Protein AF-A0A1I6PT83-F1 (afdb_monomer_lite)

Radius of gyration: 20.61 Å; chains: 1; bounding box: 56×26×54 Å

InterPro domains:
  IPR025007 Domain of unknown function DUF3899 [PF13038] (32-120)

Sequence (123 aa):
MLNNRYLWGVFVSLLSILVTWLLSNGSTIRWINALFMTGLISMLIAATYFVVNGGFFNNFSRGFSKLFKIMSNNPMNDDFDDSPDGGDSGEERKAWASQMLITLTLTIGLVDLALSFILLTFR

Secondary structure (DSSP, 8-state):
----HHHHHHHHHHHHHHHHHHHTTT-HHHHHHHHHHHHHHHHHHHHHHHHHHS-HHHHHHHHHHHHHHHHH----------------HHHHHHHHHHHHHHHHHHHHHHHHHHHHHHHHHT-

Organism: NCBI:txid1155944

pLDDT: mean 77.46, std 14.63, range [39.56, 93.19]

Structure (mmCIF, N/CA/C/O backbone):
data_AF-A0A1I6PT83-F1
#
_entry.id   AF-A0A1I6PT83-F1
#
loop_
_atom_site.group_PDB
_atom_site.id
_atom_site.type_symbol
_atom_site.label_atom_id
_atom_site.label_alt_id
_ato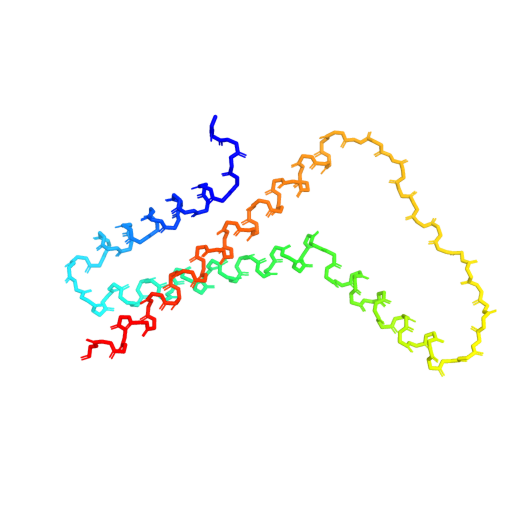m_site.label_comp_id
_atom_site.label_asym_id
_atom_site.label_entity_id
_atom_site.label_seq_id
_atom_site.pdbx_PDB_ins_code
_atom_site.Cartn_x
_atom_site.Cartn_y
_atom_site.Cartn_z
_atom_site.occupancy
_atom_site.B_iso_or_equiv
_atom_site.auth_seq_id
_atom_site.auth_comp_id
_atom_site.auth_asym_id
_atom_site.auth_atom_id
_atom_site.pdbx_PDB_model_num
ATOM 1 N N . MET A 1 1 ? -15.895 14.629 -12.274 1.00 45.53 1 MET A N 1
ATOM 2 C CA . MET A 1 1 ? -15.360 14.560 -10.891 1.00 45.53 1 MET A CA 1
ATOM 3 C C . MET A 1 1 ? -14.803 13.182 -10.489 1.00 45.53 1 MET A C 1
ATOM 5 O O . MET A 1 1 ? -14.015 13.139 -9.559 1.00 45.53 1 MET A O 1
ATOM 9 N N . LEU A 1 2 ? -15.110 12.080 -11.196 1.00 49.94 2 LEU A N 1
ATOM 10 C CA . LEU A 1 2 ? -14.651 10.710 -10.865 1.00 49.94 2 LEU A CA 1
ATOM 11 C C . LEU A 1 2 ? -13.247 10.312 -11.378 1.00 49.94 2 LEU A C 1
ATOM 13 O O . LEU A 1 2 ? -12.847 9.163 -11.221 1.00 49.94 2 LEU A O 1
ATOM 17 N N . ASN A 1 3 ? -12.481 11.237 -11.967 1.00 59.69 3 ASN A N 1
ATOM 18 C CA . ASN A 1 3 ? -11.167 10.926 -12.553 1.00 59.69 3 ASN A CA 1
ATOM 19 C C . ASN A 1 3 ? -9.992 11.099 -11.568 1.00 59.69 3 ASN A C 1
ATOM 21 O O . ASN A 1 3 ? -8.836 11.182 -11.974 1.00 59.69 3 ASN A O 1
ATOM 25 N N . ASN A 1 4 ? -10.276 11.224 -10.267 1.00 77.31 4 ASN A N 1
ATOM 26 C CA . ASN A 1 4 ? -9.239 11.432 -9.266 1.00 77.31 4 ASN A CA 1
ATOM 27 C C . ASN A 1 4 ? -8.786 10.088 -8.680 1.00 77.31 4 ASN A C 1
ATOM 29 O O . ASN A 1 4 ? -9.492 9.478 -7.876 1.00 77.31 4 ASN A O 1
ATOM 33 N N . ARG A 1 5 ? -7.578 9.658 -9.056 1.00 71.31 5 ARG A N 1
ATOM 34 C CA . ARG A 1 5 ? -6.901 8.452 -8.546 1.00 71.31 5 ARG A CA 1
ATOM 35 C C . ARG A 1 5 ? -6.874 8.360 -7.014 1.00 71.31 5 ARG A C 1
ATOM 37 O O . ARG A 1 5 ? -6.983 7.266 -6.471 1.00 71.31 5 ARG A O 1
ATOM 44 N N . TYR A 1 6 ? -6.800 9.497 -6.320 1.00 77.81 6 TYR A N 1
ATOM 45 C CA . TYR A 1 6 ? -6.788 9.532 -4.856 1.00 77.81 6 TYR A CA 1
ATOM 46 C C . TYR A 1 6 ? -8.161 9.215 -4.250 1.00 77.81 6 TYR A C 1
ATOM 48 O O . TYR A 1 6 ? -8.231 8.521 -3.240 1.00 77.81 6 TYR A O 1
ATOM 56 N N . LEU A 1 7 ? -9.256 9.655 -4.886 1.00 81.38 7 LEU A N 1
ATOM 57 C CA . LEU A 1 7 ? -10.615 9.343 -4.420 1.00 81.38 7 LEU A CA 1
ATOM 58 C C . LEU A 1 7 ? -10.910 7.846 -4.523 1.00 81.38 7 LEU A C 1
ATOM 60 O O . LEU A 1 7 ? -11.519 7.284 -3.618 1.00 81.38 7 LEU A O 1
ATOM 64 N N . TRP A 1 8 ? -10.434 7.197 -5.587 1.00 80.19 8 TRP A N 1
ATOM 65 C CA . TRP A 1 8 ? -10.537 5.745 -5.728 1.00 80.19 8 TRP A CA 1
ATOM 66 C C . TRP A 1 8 ? -9.744 5.002 -4.654 1.00 80.19 8 TRP A C 1
ATOM 68 O O . TRP A 1 8 ? -10.262 4.044 -4.093 1.00 80.19 8 TRP A O 1
ATOM 78 N N . GLY A 1 9 ? -8.540 5.472 -4.312 1.00 82.69 9 GLY A N 1
ATOM 79 C CA . GLY A 1 9 ? -7.767 4.914 -3.198 1.00 82.69 9 GLY A CA 1
ATOM 80 C C . GLY A 1 9 ? -8.540 4.962 -1.885 1.00 82.69 9 GLY A C 1
ATOM 81 O O . GLY A 1 9 ? -8.741 3.931 -1.253 1.00 82.69 9 GLY A O 1
ATOM 82 N N . VAL A 1 10 ? -9.063 6.138 -1.529 1.00 84.69 10 VAL A N 1
ATOM 83 C CA . VAL A 1 10 ? -9.863 6.318 -0.307 1.00 84.69 10 VAL A CA 1
ATOM 84 C C . VAL A 1 10 ? -11.112 5.436 -0.320 1.00 84.69 10 VAL A C 1
ATOM 86 O O . VAL A 1 10 ? -11.401 4.769 0.670 1.00 84.69 10 VAL A O 1
ATOM 89 N N . PHE A 1 11 ? -11.839 5.397 -1.438 1.00 88.31 11 PHE A N 1
ATOM 90 C CA . PHE A 1 11 ? -13.052 4.593 -1.566 1.00 88.31 11 PHE A CA 1
ATOM 91 C C . PHE A 1 11 ? -12.776 3.096 -1.385 1.00 88.31 11 PHE A C 1
ATOM 93 O O . PHE A 1 11 ? -13.478 2.431 -0.624 1.00 88.31 11 PHE A O 1
ATOM 100 N N . VAL A 1 12 ? -11.739 2.563 -2.038 1.00 87.62 12 VAL A N 1
ATOM 101 C CA . VAL A 1 12 ? -11.400 1.137 -1.936 1.00 87.62 12 VAL A CA 1
ATOM 102 C C . VAL A 1 12 ? -10.849 0.794 -0.547 1.00 87.62 12 VAL A C 1
ATOM 104 O O . VAL A 1 12 ? -11.193 -0.257 -0.014 1.00 87.62 12 VAL A O 1
ATOM 107 N N . SER A 1 13 ? -10.079 1.682 0.090 1.00 86.38 13 SER A N 1
ATOM 108 C CA . SER A 1 13 ? -9.649 1.499 1.485 1.00 86.38 13 SER A CA 1
ATOM 109 C C . SER A 1 13 ? -10.837 1.453 2.451 1.00 86.38 13 SER A C 1
ATOM 111 O O . SER A 1 13 ? -10.912 0.553 3.282 1.00 86.38 13 SER A O 1
ATOM 113 N N . LEU A 1 14 ? -11.810 2.362 2.318 1.00 89.56 14 LEU A N 1
ATOM 114 C CA . LEU A 1 14 ? -13.030 2.331 3.136 1.00 89.56 14 LEU A CA 1
ATOM 115 C C . LEU A 1 14 ? -13.828 1.042 2.919 1.00 89.56 14 LEU A C 1
ATOM 117 O O . LEU A 1 14 ? -14.336 0.460 3.878 1.00 89.56 14 LEU A O 1
ATOM 121 N N . LEU A 1 15 ? -13.904 0.572 1.673 1.00 91.00 15 LEU A N 1
ATOM 122 C CA . LEU A 1 15 ? -14.543 -0.697 1.349 1.00 91.00 15 LEU A CA 1
ATOM 123 C C . LEU A 1 15 ? -13.807 -1.885 1.996 1.00 91.00 15 LEU A C 1
ATOM 125 O O . LEU A 1 15 ? -14.470 -2.751 2.561 1.00 91.00 15 LEU A O 1
ATOM 129 N N . SER A 1 16 ? -12.467 -1.909 1.977 1.00 90.25 16 SER A N 1
ATOM 130 C CA . SER A 1 16 ? -11.652 -2.943 2.646 1.00 90.25 16 SER A CA 1
ATOM 131 C C . SER A 1 16 ? -11.938 -3.005 4.149 1.00 90.25 16 SER A C 1
ATOM 133 O O . SER A 1 16 ? -12.229 -4.070 4.701 1.00 90.25 16 SER A O 1
ATOM 135 N N . ILE A 1 17 ? -11.956 -1.844 4.809 1.00 90.31 17 ILE A N 1
ATOM 136 C CA . ILE A 1 17 ? -12.242 -1.730 6.245 1.00 90.31 17 ILE A CA 1
ATOM 137 C C . ILE A 1 17 ? -13.658 -2.234 6.564 1.00 90.31 17 ILE A C 1
ATOM 139 O O . ILE A 1 17 ? -13.858 -2.962 7.536 1.00 90.31 17 ILE A O 1
ATOM 143 N N . LEU A 1 18 ? -14.645 -1.892 5.733 1.00 91.44 18 LEU A N 1
ATOM 144 C CA . LEU A 1 18 ? -16.025 -2.341 5.912 1.00 91.44 18 LEU A CA 1
ATOM 145 C C . LEU A 1 18 ? -16.165 -3.860 5.726 1.00 91.44 18 LEU A C 1
ATOM 147 O O . LEU A 1 18 ? -16.818 -4.522 6.532 1.00 91.44 18 LEU A O 1
ATOM 151 N N . VAL A 1 19 ? -15.526 -4.430 4.702 1.00 90.56 19 VAL A N 1
ATOM 152 C CA . VAL A 1 19 ? -15.541 -5.879 4.445 1.00 90.56 19 VAL A CA 1
ATOM 153 C C . VAL A 1 19 ? -14.871 -6.645 5.586 1.00 90.56 19 VAL A C 1
ATOM 155 O O . VAL A 1 19 ? -15.442 -7.609 6.094 1.00 90.56 19 VAL A O 1
ATOM 158 N N . THR A 1 20 ? -13.694 -6.208 6.038 1.00 89.94 20 THR A N 1
ATOM 159 C CA . THR A 1 20 ? -12.993 -6.843 7.168 1.00 89.94 20 THR A CA 1
ATOM 160 C C . THR A 1 20 ? -13.787 -6.734 8.469 1.00 89.94 20 THR A C 1
ATOM 162 O O . THR A 1 20 ? -13.805 -7.686 9.252 1.00 89.94 20 THR A O 1
ATOM 165 N N . TRP A 1 21 ? -14.501 -5.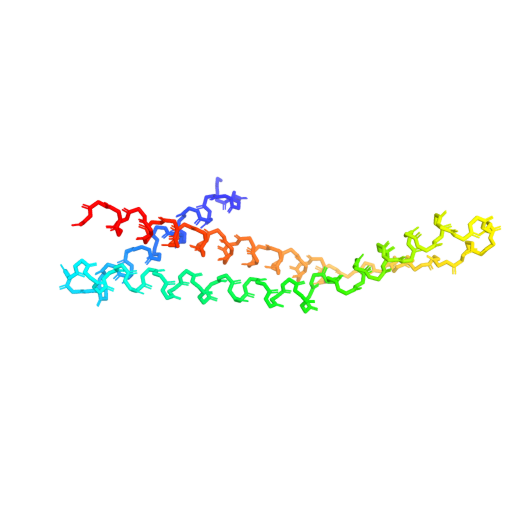626 8.686 1.00 89.62 21 TRP A N 1
ATOM 166 C CA . TRP A 1 21 ? -15.397 -5.469 9.830 1.00 89.62 21 TRP A CA 1
ATOM 167 C C . TRP A 1 21 ? -16.568 -6.458 9.777 1.00 89.62 21 TRP A C 1
ATOM 169 O O . TRP A 1 21 ? -16.792 -7.182 10.750 1.00 89.62 21 TRP A O 1
ATOM 179 N N . LEU A 1 22 ? -17.251 -6.576 8.633 1.00 90.69 22 LEU A N 1
ATOM 180 C CA . LEU A 1 22 ? -18.343 -7.541 8.442 1.00 90.69 22 LEU A CA 1
ATOM 181 C C . LEU A 1 22 ? -17.875 -8.990 8.661 1.00 90.69 22 LEU A C 1
ATOM 183 O O . LEU A 1 22 ? -18.546 -9.760 9.348 1.00 90.69 22 LEU A O 1
ATOM 187 N N . LEU A 1 23 ? -16.694 -9.352 8.148 1.00 89.31 23 LEU A N 1
ATOM 188 C CA . LEU A 1 23 ? -16.109 -10.691 8.314 1.00 89.31 23 LEU A CA 1
ATOM 189 C C . LEU A 1 23 ? -15.700 -11.000 9.761 1.00 89.31 23 LEU A C 1
ATOM 191 O O . LEU A 1 23 ? -15.678 -12.162 10.170 1.00 89.31 23 LEU A O 1
ATOM 195 N N . SER A 1 24 ? -15.385 -9.977 10.556 1.00 88.12 24 SER A N 1
ATOM 196 C CA . SER A 1 24 ? -14.948 -10.150 11.946 1.00 88.12 24 SER A CA 1
ATOM 197 C C . SER A 1 24 ? -16.071 -10.538 12.915 1.00 88.12 24 SER A C 1
ATOM 199 O O . SER A 1 24 ? -15.787 -10.951 14.045 1.00 88.12 24 SER A O 1
ATOM 201 N N . ASN A 1 25 ? -17.333 -10.426 12.480 1.00 86.69 25 ASN A N 1
ATOM 202 C CA . ASN A 1 25 ? -18.536 -10.714 13.263 1.00 86.69 25 ASN A CA 1
ATOM 203 C C . ASN A 1 25 ? -18.541 -10.012 14.641 1.00 86.69 25 ASN A C 1
ATOM 205 O O . ASN A 1 25 ? -18.863 -10.614 15.664 1.00 86.69 25 ASN A O 1
ATOM 209 N N . GLY A 1 26 ? -18.086 -8.754 14.680 1.00 81.00 26 GLY A N 1
ATOM 210 C CA . GLY A 1 26 ? -18.057 -7.916 15.886 1.00 81.00 26 GLY A CA 1
ATOM 211 C C . GLY A 1 26 ? -16.917 -8.200 16.872 1.00 81.00 26 GLY A C 1
ATOM 212 O O . GLY A 1 26 ? -16.814 -7.521 17.891 1.00 81.00 26 GLY A O 1
ATOM 213 N N . SER A 1 27 ? -16.033 -9.168 16.602 1.00 90.44 27 SER A N 1
ATOM 214 C CA . SER A 1 27 ? -14.875 -9.432 17.462 1.00 90.44 27 SER A CA 1
ATOM 215 C C . SER A 1 27 ? -13.696 -8.529 17.107 1.00 90.44 27 SER A C 1
ATOM 217 O O . SER A 1 27 ? -13.070 -8.696 16.059 1.00 90.44 27 SER A O 1
ATOM 219 N N . THR A 1 28 ? -13.302 -7.652 18.035 1.00 87.88 28 THR A N 1
ATOM 220 C CA . THR A 1 28 ? -12.163 -6.738 17.848 1.00 87.88 28 THR A CA 1
ATOM 221 C C . THR A 1 28 ? -10.848 -7.476 17.567 1.00 87.88 28 THR A C 1
ATOM 223 O O . THR A 1 28 ? -10.072 -7.015 16.741 1.00 87.88 28 THR A O 1
ATOM 226 N N . ILE A 1 29 ? -10.596 -8.649 18.183 1.00 90.31 29 ILE A N 1
ATOM 227 C CA . ILE A 1 29 ? -9.388 -9.456 17.871 1.00 90.31 29 ILE A CA 1
ATOM 228 C C . ILE A 1 29 ? -9.404 -9.861 16.396 1.00 90.31 29 ILE A C 1
ATOM 230 O O . ILE A 1 29 ? -8.413 -9.710 15.687 1.00 90.31 29 ILE A O 1
ATOM 234 N N . ARG A 1 30 ? -10.529 -10.433 15.950 1.00 90.31 30 ARG A N 1
ATOM 235 C CA . ARG A 1 30 ? -10.645 -10.978 14.596 1.00 90.31 30 ARG A CA 1
ATOM 236 C C . ARG A 1 30 ? -10.558 -9.872 13.561 1.00 90.31 30 ARG A C 1
ATOM 238 O O . ARG A 1 30 ? -9.964 -10.094 12.516 1.00 90.31 30 ARG A O 1
ATOM 245 N N . TRP A 1 31 ? -11.101 -8.698 13.870 1.00 92.25 31 TRP A N 1
ATOM 246 C CA . TRP A 1 31 ? -11.027 -7.543 12.988 1.00 92.25 31 TRP A CA 1
ATOM 247 C C . TRP A 1 31 ? -9.593 -7.042 12.810 1.00 92.25 31 TRP A C 1
ATOM 249 O O . TRP A 1 31 ? -9.156 -6.881 11.675 1.00 92.25 31 TRP A O 1
ATOM 259 N N . ILE A 1 32 ? -8.837 -6.898 13.907 1.00 91.31 32 ILE A N 1
ATOM 260 C CA . ILE A 1 32 ? -7.415 -6.520 13.860 1.00 91.31 32 ILE A CA 1
ATOM 261 C C . ILE A 1 32 ? -6.624 -7.531 13.023 1.00 91.31 32 ILE A C 1
ATOM 263 O O . ILE A 1 32 ? -5.911 -7.147 12.103 1.00 91.31 32 ILE A O 1
ATOM 267 N N . ASN A 1 33 ? -6.800 -8.831 13.281 1.00 92.12 33 ASN A N 1
ATOM 268 C CA . ASN A 1 33 ? -6.104 -9.870 12.520 1.00 92.12 33 ASN A CA 1
ATOM 269 C C . ASN A 1 33 ? -6.494 -9.872 11.035 1.00 92.12 33 ASN A C 1
ATOM 271 O O . ASN A 1 33 ? -5.635 -10.096 10.185 1.00 92.12 33 ASN A O 1
ATOM 275 N N . ALA A 1 34 ? -7.768 -9.628 10.717 1.00 91.44 34 ALA A N 1
ATOM 276 C CA . ALA A 1 34 ? -8.234 -9.538 9.339 1.00 91.44 34 ALA A CA 1
ATOM 277 C C . ALA A 1 34 ? -7.587 -8.350 8.616 1.00 91.44 34 ALA A C 1
ATOM 279 O O . ALA A 1 34 ? -7.015 -8.560 7.554 1.00 91.44 34 ALA A O 1
ATOM 280 N N . LEU A 1 35 ? -7.598 -7.157 9.220 1.00 90.81 35 LEU A N 1
ATOM 281 C CA . LEU A 1 35 ? -6.939 -5.956 8.691 1.00 90.81 35 LEU A CA 1
ATOM 282 C C . LEU A 1 35 ? -5.432 -6.154 8.505 1.00 90.81 35 LEU A C 1
ATOM 284 O O . LEU A 1 35 ? -4.867 -5.775 7.484 1.00 90.81 35 LEU A O 1
ATOM 288 N N . PHE A 1 36 ? -4.768 -6.787 9.471 1.00 92.25 36 PHE A N 1
ATOM 289 C CA . PHE A 1 36 ? -3.342 -7.078 9.372 1.00 92.25 36 PHE A CA 1
ATOM 290 C C . PHE A 1 36 ? -3.032 -8.009 8.194 1.00 92.25 36 PHE A C 1
ATOM 292 O O . PHE A 1 36 ? -2.138 -7.732 7.392 1.00 92.25 36 PHE A O 1
ATOM 299 N N . MET A 1 37 ? -3.794 -9.098 8.059 1.00 93.19 37 MET A N 1
ATOM 300 C CA . MET A 1 37 ? -3.614 -10.063 6.976 1.00 93.19 37 MET A CA 1
ATOM 301 C C . MET A 1 37 ? -3.946 -9.461 5.607 1.00 93.19 37 MET A C 1
ATOM 303 O O . MET A 1 37 ? -3.171 -9.644 4.667 1.00 93.19 37 MET A O 1
ATOM 307 N N . THR A 1 38 ? -5.051 -8.718 5.473 1.00 92.19 38 THR A N 1
ATOM 308 C CA . THR A 1 38 ? -5.402 -8.046 4.209 1.00 92.19 38 THR A CA 1
ATOM 309 C C . THR A 1 38 ? -4.378 -6.980 3.846 1.00 92.19 38 THR A C 1
ATOM 311 O O . THR A 1 38 ? -3.985 -6.888 2.679 1.00 92.19 38 THR A O 1
ATOM 314 N N . GLY A 1 39 ? -3.883 -6.238 4.839 1.00 89.94 39 GLY A N 1
ATOM 315 C CA . GLY A 1 39 ? -2.832 -5.243 4.676 1.00 89.94 39 GLY A CA 1
ATOM 316 C C . GLY A 1 39 ? -1.533 -5.849 4.144 1.00 89.94 39 GLY A C 1
ATOM 317 O O . GLY A 1 39 ? -0.995 -5.387 3.134 1.00 89.94 39 GLY A O 1
ATOM 318 N N . LEU A 1 40 ? -1.067 -6.938 4.765 1.00 91.62 40 LEU A N 1
ATOM 319 C CA . LEU A 1 40 ? 0.133 -7.664 4.339 1.00 91.62 40 LEU A CA 1
ATOM 320 C C . LEU A 1 40 ? 0.001 -8.255 2.935 1.00 91.62 40 LEU A C 1
ATOM 322 O O . LEU A 1 40 ? 0.909 -8.091 2.122 1.00 91.62 40 LEU A O 1
ATOM 326 N N . ILE A 1 41 ? -1.117 -8.920 2.630 1.00 92.75 41 ILE A N 1
ATOM 327 C CA . ILE A 1 41 ? -1.348 -9.514 1.305 1.00 92.75 41 ILE A CA 1
ATOM 328 C C . ILE A 1 41 ? -1.362 -8.422 0.231 1.00 92.75 41 ILE A C 1
ATOM 330 O O . ILE A 1 41 ? -0.729 -8.575 -0.813 1.00 92.75 41 ILE A O 1
ATOM 334 N N . SER A 1 42 ? -2.031 -7.298 0.493 1.00 89.06 42 SER A N 1
ATOM 335 C CA . SER A 1 42 ? -2.110 -6.183 -0.456 1.00 89.06 42 SER A CA 1
ATOM 336 C C . SER A 1 42 ? -0.740 -5.553 -0.712 1.00 89.06 42 SER A C 1
ATOM 338 O O . SER A 1 42 ? -0.385 -5.307 -1.866 1.00 89.06 42 SER A O 1
ATOM 340 N N . MET A 1 43 ? 0.069 -5.359 0.336 1.00 89.19 43 MET A N 1
ATOM 341 C CA . MET A 1 43 ? 1.450 -4.893 0.187 1.00 89.19 43 MET A CA 1
ATOM 342 C C . MET A 1 43 ? 2.329 -5.890 -0.567 1.00 89.19 43 MET A C 1
ATOM 344 O O . MET A 1 43 ? 3.128 -5.474 -1.405 1.00 89.19 43 MET A O 1
ATOM 348 N N . LEU A 1 44 ? 2.179 -7.191 -0.305 1.00 91.75 44 LEU A N 1
ATOM 349 C CA . LEU A 1 44 ? 2.928 -8.228 -1.008 1.00 91.75 44 LEU A CA 1
ATOM 350 C C . LEU A 1 44 ? 2.621 -8.191 -2.508 1.00 91.75 44 LEU A C 1
ATOM 352 O O . LEU A 1 44 ? 3.545 -8.168 -3.314 1.00 91.75 44 LEU A O 1
ATOM 356 N N . ILE A 1 45 ? 1.341 -8.104 -2.881 1.00 88.31 45 ILE A N 1
ATOM 357 C CA . ILE A 1 45 ? 0.915 -7.981 -4.280 1.00 88.31 45 ILE A CA 1
ATOM 358 C C . ILE A 1 45 ? 1.518 -6.721 -4.910 1.00 88.31 45 ILE A C 1
ATOM 360 O O . ILE A 1 45 ? 2.108 -6.808 -5.987 1.00 88.31 45 ILE A O 1
ATOM 364 N N . ALA A 1 46 ? 1.434 -5.569 -4.237 1.00 87.00 46 ALA A N 1
ATOM 365 C CA . ALA A 1 46 ? 2.010 -4.319 -4.730 1.00 87.00 46 ALA A CA 1
ATOM 366 C C . ALA A 1 46 ? 3.527 -4.439 -4.966 1.00 87.00 46 ALA A C 1
ATOM 368 O O . ALA A 1 46 ? 4.026 -4.047 -6.022 1.00 87.00 46 ALA A O 1
ATOM 369 N N . ALA A 1 47 ? 4.251 -5.032 -4.012 1.00 83.38 47 ALA A N 1
ATOM 370 C CA . ALA A 1 47 ? 5.690 -5.255 -4.099 1.00 83.38 47 ALA A CA 1
ATOM 371 C C . ALA A 1 47 ? 6.052 -6.224 -5.233 1.00 83.38 47 ALA A C 1
ATOM 373 O O . ALA A 1 47 ? 6.946 -5.933 -6.026 1.00 83.38 47 ALA A O 1
ATOM 374 N N . THR A 1 48 ? 5.338 -7.345 -5.369 1.00 86.69 48 THR A N 1
ATOM 375 C CA . THR A 1 48 ? 5.555 -8.305 -6.460 1.00 86.69 48 THR A CA 1
ATOM 376 C C . THR A 1 48 ? 5.311 -7.658 -7.821 1.00 86.69 48 THR A C 1
ATOM 378 O O . THR A 1 48 ? 6.150 -7.781 -8.712 1.00 86.69 48 THR A O 1
ATOM 381 N N . TYR A 1 49 ? 4.215 -6.913 -7.983 1.00 83.25 49 TYR A N 1
ATOM 382 C CA . TYR A 1 49 ? 3.927 -6.199 -9.228 1.00 83.25 49 TYR A CA 1
ATOM 383 C C . TYR A 1 49 ? 4.990 -5.147 -9.553 1.00 83.25 49 TYR A C 1
ATOM 385 O O . TYR A 1 49 ? 5.397 -5.028 -10.708 1.00 83.25 49 TYR A O 1
ATOM 393 N N . PHE A 1 50 ? 5.470 -4.412 -8.550 1.00 81.25 50 PHE A N 1
ATOM 394 C CA . PHE A 1 50 ? 6.544 -3.440 -8.723 1.00 81.25 50 PHE A CA 1
ATOM 395 C C . PHE A 1 50 ? 7.859 -4.099 -9.165 1.00 81.25 50 PHE A C 1
ATOM 397 O O . PHE A 1 50 ? 8.533 -3.589 -10.059 1.00 81.25 50 PHE A O 1
ATOM 404 N N . VAL A 1 51 ? 8.207 -5.256 -8.598 1.00 78.56 51 VAL A N 1
ATOM 405 C CA . VAL A 1 51 ? 9.429 -5.985 -8.963 1.00 78.56 51 VAL A CA 1
ATOM 406 C C . VAL A 1 51 ? 9.342 -6.568 -10.376 1.00 78.56 51 VAL A C 1
ATOM 408 O O . VAL A 1 51 ? 10.291 -6.420 -11.145 1.00 78.56 51 VAL A O 1
ATOM 41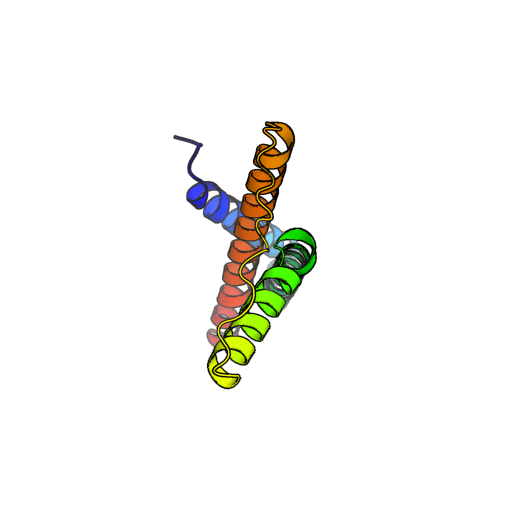1 N N . VAL A 1 52 ? 8.215 -7.195 -10.726 1.00 78.00 52 VAL A N 1
ATOM 412 C CA . VAL A 1 52 ? 8.035 -7.891 -12.012 1.00 78.00 52 VAL A CA 1
ATOM 413 C C . VAL A 1 52 ? 7.815 -6.913 -13.168 1.00 78.00 52 VAL A C 1
ATOM 415 O O . VAL A 1 52 ? 8.460 -7.046 -14.202 1.00 78.00 52 VAL A O 1
ATOM 418 N N . ASN A 1 53 ? 6.939 -5.915 -13.000 1.00 70.69 53 ASN A N 1
ATOM 419 C CA . ASN A 1 53 ? 6.526 -5.016 -14.087 1.00 70.69 53 ASN A CA 1
ATOM 420 C C . ASN A 1 53 ? 7.146 -3.614 -14.004 1.00 70.69 53 ASN A C 1
ATOM 422 O O . ASN A 1 53 ? 7.204 -2.913 -15.008 1.00 70.69 53 ASN A O 1
ATOM 426 N N . GLY A 1 54 ? 7.599 -3.176 -12.826 1.00 62.59 54 GLY A N 1
ATOM 427 C CA . GLY A 1 54 ? 8.126 -1.820 -12.612 1.00 62.59 54 GLY A CA 1
ATOM 428 C C . GLY A 1 54 ? 9.587 -1.633 -13.026 1.00 62.59 54 GLY A C 1
ATOM 429 O O . GLY A 1 54 ? 10.154 -0.562 -12.812 1.00 62.59 54 GLY A O 1
ATOM 430 N N . GLY A 1 55 ? 10.225 -2.669 -13.580 1.00 67.94 55 GLY A N 1
ATOM 431 C CA . GLY A 1 55 ? 11.627 -2.607 -13.978 1.00 67.94 55 GLY A CA 1
ATOM 432 C C . GLY A 1 55 ? 12.568 -2.406 -12.791 1.00 67.94 55 GLY A C 1
ATOM 433 O O . GLY A 1 55 ? 13.625 -1.805 -12.968 1.00 67.94 55 GLY A O 1
ATOM 434 N N . PHE A 1 56 ? 12.212 -2.889 -11.589 1.00 74.50 56 PHE A N 1
ATOM 435 C CA . PHE A 1 56 ? 13.059 -2.799 -10.392 1.00 74.50 56 PHE A CA 1
ATOM 436 C C . PHE A 1 56 ? 14.487 -3.255 -10.691 1.00 74.50 56 PHE A C 1
ATOM 438 O O . PHE A 1 56 ? 15.426 -2.523 -10.410 1.00 74.50 56 PHE A O 1
ATOM 445 N N . PHE A 1 57 ? 14.646 -4.404 -11.350 1.00 74.38 57 PHE A N 1
ATOM 446 C CA . PHE A 1 57 ? 15.958 -4.912 -11.742 1.00 74.38 57 PHE A CA 1
ATOM 447 C C . PHE A 1 57 ? 16.670 -4.029 -12.773 1.00 74.38 57 PHE A C 1
ATOM 449 O O . PHE A 1 57 ? 17.882 -3.876 -12.679 1.00 74.38 57 PHE A O 1
ATOM 456 N N . ASN A 1 58 ? 15.940 -3.406 -13.704 1.00 68.75 58 ASN A N 1
ATOM 457 C CA . ASN A 1 58 ? 16.513 -2.486 -14.693 1.00 68.75 58 ASN A CA 1
ATOM 458 C C . ASN A 1 58 ? 16.978 -1.171 -14.042 1.00 68.75 58 ASN A C 1
ATOM 460 O O . ASN A 1 58 ? 18.048 -0.646 -14.334 1.00 68.75 58 ASN A O 1
ATOM 464 N N . ASN A 1 59 ? 16.202 -0.643 -13.098 1.00 72.25 59 ASN A N 1
ATOM 465 C CA . ASN A 1 59 ? 16.571 0.549 -12.337 1.00 72.25 59 ASN A CA 1
ATOM 466 C C . ASN A 1 59 ? 17.697 0.256 -11.337 1.00 72.25 59 ASN A C 1
ATOM 468 O O . ASN A 1 59 ? 18.603 1.072 -11.169 1.00 72.25 59 ASN A O 1
ATOM 472 N N . PHE A 1 60 ? 17.673 -0.922 -10.715 1.00 77.44 60 PHE A N 1
ATOM 473 C CA . PHE A 1 60 ? 18.712 -1.402 -9.813 1.00 77.44 60 PHE A CA 1
ATOM 474 C C . PHE A 1 60 ? 20.040 -1.597 -10.553 1.00 77.44 60 PHE A C 1
ATOM 476 O O . PHE A 1 60 ? 21.061 -1.067 -10.114 1.00 77.44 60 PHE A O 1
ATOM 483 N N . SER A 1 61 ? 20.030 -2.263 -11.713 1.00 78.00 61 SER A N 1
ATOM 484 C CA . SER A 1 61 ? 21.224 -2.446 -12.544 1.00 78.00 61 SER A CA 1
ATOM 485 C C . SER A 1 61 ? 21.760 -1.112 -13.065 1.00 78.00 61 SER A C 1
ATOM 487 O O . SER A 1 61 ? 22.956 -0.863 -12.956 1.00 78.00 61 SER A O 1
ATOM 489 N N . ARG A 1 62 ? 20.898 -0.192 -13.525 1.00 77.25 62 ARG A N 1
ATOM 490 C CA . ARG A 1 62 ? 21.294 1.174 -13.917 1.00 77.25 62 ARG A CA 1
ATOM 491 C C . ARG A 1 62 ? 21.923 1.953 -12.761 1.00 77.25 62 ARG A C 1
ATOM 493 O O . ARG A 1 62 ? 22.905 2.662 -12.975 1.00 77.25 62 ARG A O 1
ATOM 500 N N . GLY A 1 63 ? 21.392 1.826 -11.545 1.00 78.50 63 GLY A N 1
ATOM 501 C CA . GLY A 1 63 ? 21.968 2.433 -10.343 1.00 78.50 63 GLY A CA 1
ATOM 502 C C . GLY A 1 63 ? 23.357 1.879 -10.026 1.00 78.50 63 GLY A C 1
ATOM 503 O O . GLY A 1 63 ? 24.291 2.646 -9.796 1.00 78.50 63 GLY A O 1
ATOM 504 N N . PHE A 1 64 ? 23.517 0.558 -10.105 1.00 80.12 64 PHE A N 1
ATOM 505 C CA . PHE A 1 64 ? 24.798 -0.112 -9.888 1.00 80.12 64 PHE A CA 1
ATOM 506 C C . PHE A 1 64 ? 25.828 0.257 -10.964 1.00 80.12 64 PHE A C 1
ATOM 508 O O . PHE A 1 64 ? 26.958 0.610 -10.637 1.00 80.12 64 PHE A O 1
ATOM 515 N N . SER A 1 65 ? 25.423 0.291 -12.235 1.00 76.12 65 SER A N 1
ATOM 516 C CA . SER A 1 65 ? 26.262 0.74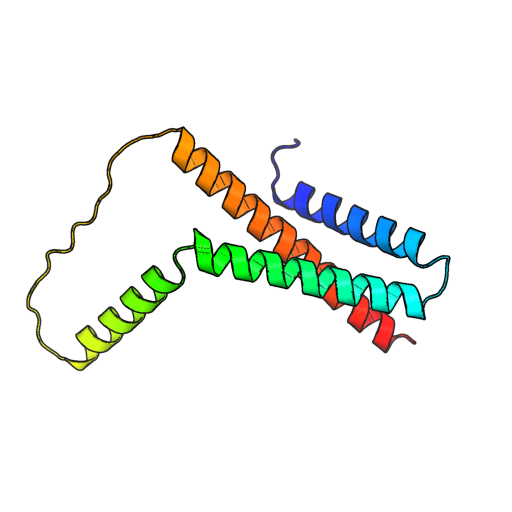1 -13.350 1.00 76.12 65 SER A CA 1
ATOM 517 C C . SER A 1 65 ? 26.688 2.202 -13.205 1.00 76.12 65 SER A C 1
ATOM 519 O O . SER A 1 65 ? 27.834 2.532 -13.501 1.00 76.12 65 SER A O 1
ATOM 521 N N . LYS A 1 66 ? 25.813 3.088 -12.706 1.00 77.25 66 LYS A N 1
ATOM 522 C CA . LYS A 1 66 ? 26.176 4.482 -12.395 1.00 77.25 66 LYS A CA 1
ATOM 523 C C . LYS A 1 66 ? 27.198 4.565 -11.261 1.00 77.25 66 LYS A C 1
ATOM 525 O O . LYS A 1 66 ? 28.166 5.307 -11.388 1.00 77.25 66 LYS A O 1
ATOM 530 N N . LEU A 1 67 ? 27.025 3.785 -10.193 1.00 77.69 67 LEU A N 1
ATOM 531 C CA . LEU A 1 67 ? 27.987 3.725 -9.086 1.00 77.69 67 LEU A CA 1
ATOM 532 C C . LEU A 1 67 ? 29.355 3.200 -9.549 1.00 77.69 67 LEU A C 1
ATOM 534 O O . LEU A 1 67 ? 30.379 3.785 -9.204 1.00 77.69 67 LEU A O 1
ATOM 538 N N . PHE A 1 68 ? 29.377 2.166 -10.392 1.00 74.06 68 PHE A N 1
ATOM 539 C CA . PHE A 1 68 ? 30.610 1.645 -10.986 1.00 74.06 68 PHE A CA 1
ATOM 540 C C . PHE A 1 68 ? 31.269 2.636 -11.951 1.00 74.06 68 PHE A C 1
ATOM 542 O O . PHE A 1 68 ? 32.485 2.793 -11.903 1.00 74.06 68 PHE A O 1
ATOM 549 N N . LYS A 1 69 ? 30.498 3.361 -12.775 1.00 71.94 69 LYS A N 1
ATOM 550 C CA . LYS A 1 69 ? 31.029 4.433 -13.640 1.00 71.94 69 LYS A CA 1
ATOM 551 C C . LYS A 1 69 ? 31.683 5.556 -12.824 1.00 71.94 69 LYS A C 1
ATOM 553 O O . LYS A 1 69 ? 32.763 6.008 -13.189 1.00 71.94 69 LYS A O 1
ATOM 558 N N . ILE A 1 70 ? 31.076 5.959 -11.704 1.00 75.00 70 ILE A N 1
ATOM 559 C CA . ILE A 1 70 ? 31.640 6.973 -10.793 1.00 75.00 70 ILE A CA 1
ATOM 560 C C . ILE A 1 70 ? 32.924 6.459 -10.122 1.00 75.00 70 ILE A C 1
ATOM 562 O O . ILE A 1 70 ? 33.884 7.209 -9.980 1.00 75.00 70 ILE A O 1
ATOM 566 N N . MET A 1 71 ? 32.968 5.180 -9.744 1.00 68.12 71 MET A N 1
ATOM 567 C CA . MET A 1 71 ? 34.139 4.569 -9.105 1.00 68.12 71 MET A CA 1
ATOM 568 C C . MET A 1 71 ? 35.284 4.271 -10.094 1.00 68.12 71 MET A C 1
ATOM 570 O O . MET A 1 71 ? 36.445 4.250 -9.695 1.00 68.12 71 MET A O 1
ATOM 574 N N . SER A 1 72 ? 34.979 4.058 -11.379 1.00 65.25 72 SER A N 1
ATOM 575 C CA . SER A 1 72 ? 35.941 3.614 -12.399 1.00 65.25 72 SER A CA 1
ATOM 576 C C . SER A 1 72 ? 36.701 4.739 -13.117 1.00 65.25 72 SER A C 1
ATOM 578 O O . SER A 1 72 ? 37.633 4.428 -13.853 1.00 65.25 72 SER A O 1
ATOM 580 N N . ASN A 1 73 ? 36.336 6.014 -12.948 1.00 56.66 73 ASN A N 1
ATOM 581 C CA . ASN A 1 73 ? 37.026 7.183 -13.528 1.00 56.66 73 ASN A CA 1
ATOM 582 C C . ASN A 1 73 ? 37.383 7.087 -15.036 1.00 56.66 73 ASN A C 1
ATOM 584 O O . ASN A 1 73 ? 38.326 7.735 -15.486 1.00 56.66 73 ASN A O 1
ATOM 588 N N . ASN A 1 74 ? 36.655 6.280 -15.821 1.00 53.22 74 ASN A N 1
ATOM 589 C CA . ASN A 1 74 ? 36.947 6.038 -17.235 1.00 53.22 74 ASN A CA 1
ATOM 590 C C . ASN A 1 74 ? 35.745 6.460 -18.101 1.00 53.22 74 ASN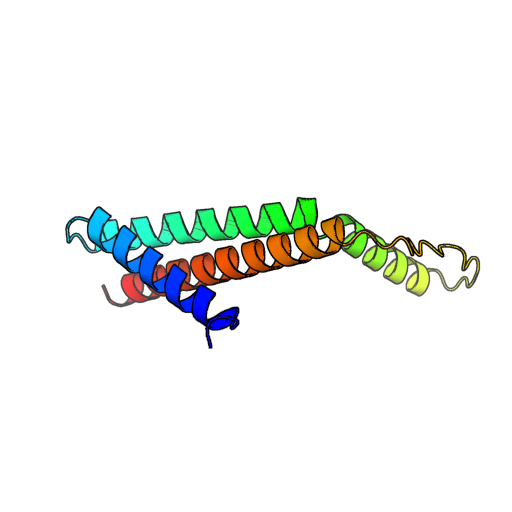 A C 1
ATOM 592 O O . ASN A 1 74 ? 34.707 5.791 -18.069 1.00 53.22 74 ASN A O 1
ATOM 596 N N . PRO A 1 75 ? 35.838 7.571 -18.853 1.00 54.22 75 PRO A N 1
ATOM 597 C CA . PRO A 1 75 ? 34.790 8.020 -19.753 1.00 54.22 75 PRO A CA 1
ATOM 598 C C . PRO A 1 75 ? 34.958 7.310 -21.100 1.00 54.22 75 PRO A C 1
ATOM 600 O O . PRO A 1 75 ? 35.501 7.876 -22.043 1.00 54.22 75 PRO A O 1
ATOM 603 N N . MET A 1 76 ? 34.523 6.056 -21.208 1.00 50.34 76 MET A N 1
ATOM 604 C CA . MET A 1 76 ? 34.352 5.440 -22.524 1.00 50.34 76 MET A CA 1
ATOM 605 C C . MET A 1 76 ? 33.055 4.642 -22.613 1.00 50.34 76 MET A C 1
ATOM 607 O O . MET A 1 76 ? 32.753 3.811 -21.756 1.00 50.34 76 MET A O 1
ATOM 611 N N . ASN A 1 77 ? 32.352 4.922 -23.711 1.00 46.59 77 ASN A N 1
ATOM 612 C CA . ASN A 1 77 ? 31.141 4.307 -24.248 1.00 46.59 77 ASN A CA 1
ATOM 613 C C . ASN A 1 77 ? 29.828 4.770 -23.592 1.00 46.59 77 ASN A C 1
ATOM 615 O O . ASN A 1 77 ? 29.201 4.089 -22.771 1.00 46.59 77 ASN A O 1
ATOM 619 N N . ASP A 1 78 ? 29.434 5.981 -23.995 1.00 54.41 78 ASP A N 1
ATOM 620 C CA . ASP A 1 78 ? 28.060 6.248 -24.423 1.00 54.41 78 ASP A CA 1
ATOM 621 C C . ASP A 1 78 ? 27.798 5.402 -25.670 1.00 54.41 78 ASP A C 1
ATOM 623 O O . ASP A 1 78 ? 28.482 5.584 -26.665 1.00 54.41 78 ASP A O 1
ATOM 627 N N . ASP A 1 79 ? 26.904 4.425 -25.542 1.00 49.81 79 ASP A N 1
ATOM 628 C CA . ASP A 1 79 ? 26.060 3.868 -26.607 1.00 49.81 79 ASP A CA 1
ATOM 629 C C . ASP A 1 79 ? 25.156 2.822 -25.941 1.00 49.81 79 ASP A C 1
ATOM 631 O O . ASP A 1 79 ? 25.331 1.613 -26.049 1.00 49.81 79 ASP A O 1
ATOM 635 N N . PHE A 1 80 ? 24.211 3.319 -25.147 1.00 44.38 80 PHE A N 1
ATOM 636 C CA . PHE A 1 80 ? 22.979 2.598 -24.838 1.00 44.38 80 PHE A CA 1
ATOM 637 C C . PHE A 1 80 ? 21.833 3.584 -25.049 1.00 44.38 80 PHE A C 1
ATOM 639 O O . PHE A 1 80 ? 21.136 3.979 -24.113 1.00 44.38 80 PHE A O 1
ATOM 646 N N . ASP A 1 81 ? 21.707 4.031 -26.300 1.00 47.25 81 ASP A N 1
ATOM 647 C CA . ASP A 1 81 ? 20.453 4.550 -26.829 1.00 47.25 81 ASP A CA 1
ATOM 648 C C . ASP A 1 81 ? 19.499 3.362 -27.006 1.00 47.25 81 ASP A C 1
ATOM 650 O O . ASP A 1 81 ? 19.359 2.793 -28.082 1.00 47.25 81 ASP A O 1
ATOM 654 N N . ASP A 1 82 ? 18.896 2.935 -25.897 1.00 45.28 82 ASP A N 1
ATOM 655 C CA . ASP A 1 82 ? 17.640 2.193 -25.936 1.00 45.28 82 ASP A CA 1
ATOM 656 C C . ASP A 1 82 ? 16.522 3.218 -25.751 1.00 45.28 82 ASP A C 1
ATOM 658 O O . ASP A 1 82 ? 15.951 3.371 -24.664 1.00 45.28 82 ASP A O 1
ATOM 662 N N . SER A 1 83 ? 16.248 3.958 -26.821 1.00 50.00 83 SER A N 1
ATOM 663 C CA . SER A 1 83 ? 14.956 4.592 -27.039 1.00 50.00 83 SER A CA 1
ATOM 664 C C . SER A 1 83 ? 14.061 3.588 -27.771 1.00 50.00 83 SER A C 1
ATOM 666 O O . SER A 1 83 ? 14.210 3.424 -28.982 1.00 50.00 83 SER A O 1
ATOM 668 N N . PRO A 1 84 ? 13.102 2.908 -27.113 1.00 43.12 84 PRO A N 1
ATOM 669 C CA . PRO A 1 84 ? 11.971 2.360 -27.832 1.00 43.12 84 PRO A CA 1
ATOM 670 C C . PRO A 1 84 ? 10.984 3.508 -28.046 1.00 43.12 84 PRO A C 1
ATOM 672 O O . PRO A 1 84 ? 10.051 3.707 -27.270 1.00 43.12 84 PRO A O 1
ATOM 675 N N . ASP A 1 85 ? 11.234 4.289 -29.094 1.00 50.50 85 ASP A N 1
ATOM 676 C CA . ASP A 1 85 ? 10.222 5.148 -29.697 1.00 50.50 85 ASP A CA 1
ATOM 677 C C . ASP A 1 85 ? 9.375 4.248 -30.608 1.00 50.50 85 ASP A C 1
ATOM 679 O O . ASP A 1 85 ? 9.787 3.831 -31.691 1.00 50.50 85 ASP A O 1
ATOM 683 N N . GLY A 1 86 ? 8.210 3.848 -30.106 1.00 39.56 86 GLY A N 1
ATOM 684 C CA . GLY A 1 86 ? 7.307 2.925 -30.782 1.00 39.56 86 GLY A CA 1
ATOM 685 C C . GLY A 1 86 ? 5.922 3.023 -30.170 1.00 39.56 86 GLY A C 1
ATOM 686 O O . GLY A 1 86 ? 5.579 2.263 -29.273 1.00 39.56 86 GLY A O 1
ATOM 687 N N . GLY A 1 87 ? 5.153 4.012 -30.624 1.00 49.38 87 GLY A N 1
ATOM 688 C CA . GLY A 1 87 ? 3.813 4.294 -30.130 1.00 49.38 87 GLY A CA 1
ATOM 689 C C . GLY A 1 87 ? 2.885 3.093 -30.260 1.00 49.38 87 GLY A C 1
ATOM 690 O O . GLY A 1 87 ? 2.460 2.744 -31.359 1.00 49.38 87 GLY A O 1
ATOM 691 N N . ASP A 1 88 ? 2.506 2.523 -29.122 1.00 49.28 88 ASP A N 1
ATOM 692 C CA . ASP A 1 88 ? 1.377 1.614 -29.047 1.00 49.28 88 ASP A CA 1
ATOM 693 C C . ASP A 1 88 ? 0.491 2.028 -27.869 1.00 49.28 88 ASP A C 1
ATOM 695 O O . ASP A 1 88 ? 0.791 1.804 -26.695 1.00 49.28 88 ASP A O 1
ATOM 699 N N . SER A 1 89 ? -0.633 2.676 -28.182 1.00 58.94 89 SER A N 1
ATOM 700 C CA . SER A 1 89 ? -1.624 3.163 -27.204 1.00 58.94 89 SER A CA 1
ATOM 701 C C . SER A 1 89 ? -2.125 2.077 -26.228 1.00 58.94 89 SER A C 1
ATOM 703 O O . SER A 1 89 ? -2.712 2.380 -25.184 1.00 58.94 89 SER A O 1
ATOM 705 N N . GLY A 1 90 ? -1.893 0.797 -26.547 1.00 60.56 90 GLY A N 1
ATOM 706 C CA . GLY A 1 90 ? -2.131 -0.345 -25.671 1.00 60.56 90 GLY A CA 1
ATOM 707 C C . GLY A 1 90 ? -1.091 -0.525 -24.556 1.00 60.56 90 GLY A C 1
ATOM 708 O O . GLY A 1 90 ? -1.472 -0.916 -23.450 1.00 60.56 90 GLY A O 1
ATOM 709 N N . GLU A 1 91 ? 0.188 -0.229 -24.795 1.00 65.19 91 GLU A N 1
ATOM 710 C CA . GLU A 1 91 ? 1.252 -0.350 -23.787 1.00 65.19 91 GLU A CA 1
ATOM 711 C C . GLU A 1 91 ? 1.182 0.772 -22.754 1.00 65.19 91 GLU A C 1
ATOM 713 O O . GLU A 1 91 ? 1.239 0.502 -21.554 1.00 65.19 91 GLU A O 1
ATOM 718 N N . GLU A 1 92 ? 0.911 2.005 -23.185 1.00 64.56 92 GLU A N 1
ATOM 719 C CA . GLU A 1 92 ? 0.686 3.138 -22.279 1.00 64.56 92 GLU A CA 1
ATOM 720 C C . GLU A 1 92 ? -0.525 2.906 -21.365 1.00 64.56 92 GLU A C 1
ATOM 722 O O . GLU A 1 92 ? -0.479 3.175 -20.162 1.00 64.56 92 GLU A O 1
ATOM 727 N N . ARG A 1 93 ? -1.609 2.327 -21.903 1.00 65.69 93 ARG A N 1
ATOM 728 C CA . ARG A 1 93 ? -2.792 1.945 -21.117 1.00 65.69 93 ARG A CA 1
ATOM 729 C C . ARG A 1 93 ? -2.486 0.849 -20.102 1.00 65.69 93 ARG A C 1
ATOM 731 O O . ARG A 1 93 ? -2.966 0.925 -18.971 1.00 65.69 93 ARG A O 1
ATOM 738 N N . LYS A 1 94 ? -1.694 -0.157 -20.481 1.00 70.69 94 LYS A N 1
ATOM 739 C CA . LYS A 1 94 ? -1.250 -1.222 -19.568 1.00 70.69 94 LYS A CA 1
ATOM 740 C C . LYS A 1 94 ? -0.328 -0.679 -18.477 1.00 70.69 94 LYS A C 1
ATOM 742 O O . LYS A 1 94 ? -0.490 -1.064 -17.320 1.00 70.69 94 LYS A O 1
ATOM 747 N N . ALA A 1 95 ? 0.582 0.231 -18.815 1.00 72.25 95 ALA A N 1
ATOM 748 C CA . ALA A 1 95 ? 1.480 0.888 -17.869 1.00 72.25 95 ALA A CA 1
ATOM 749 C C . ALA A 1 95 ? 0.715 1.783 -16.881 1.00 72.25 95 ALA A C 1
ATOM 751 O O . ALA A 1 95 ? 0.962 1.747 -15.677 1.00 72.25 95 ALA A O 1
ATOM 752 N N . TRP A 1 96 ? -0.276 2.533 -17.361 1.00 73.81 96 TRP A N 1
ATOM 753 C CA . TRP A 1 96 ? -1.137 3.339 -16.501 1.00 73.81 96 TRP A CA 1
ATOM 754 C C . TRP A 1 96 ? -2.005 2.471 -15.578 1.00 73.81 96 TRP A C 1
ATOM 756 O O . TRP A 1 96 ? -2.098 2.742 -14.380 1.00 73.81 96 TRP A O 1
ATOM 766 N N . ALA A 1 97 ? -2.598 1.394 -16.102 1.00 73.06 97 ALA A N 1
ATOM 767 C CA . ALA A 1 97 ? -3.418 0.475 -15.315 1.00 73.06 97 ALA A CA 1
ATOM 768 C C . ALA A 1 97 ? -2.598 -0.261 -14.243 1.00 73.06 97 ALA A C 1
ATOM 770 O O . ALA A 1 97 ? -3.055 -0.399 -13.107 1.00 73.06 97 ALA A O 1
ATOM 771 N N . SER A 1 98 ? -1.377 -0.694 -14.572 1.00 75.25 98 SER A N 1
ATOM 772 C CA . SER A 1 98 ? -0.481 -1.342 -13.611 1.00 75.25 98 SER A CA 1
ATOM 773 C C . SER A 1 98 ? -0.019 -0.367 -12.525 1.00 75.25 98 SER A C 1
ATOM 775 O O . SER A 1 98 ? -0.057 -0.716 -11.346 1.00 75.25 98 SER A O 1
ATOM 777 N N . GLN A 1 99 ? 0.307 0.881 -12.877 1.00 78.00 99 GLN A N 1
ATOM 778 C CA . GLN A 1 99 ? 0.615 1.930 -11.901 1.00 78.00 99 GLN A CA 1
ATOM 779 C C . GLN A 1 99 ? -0.575 2.251 -10.992 1.00 78.00 99 GLN A C 1
ATOM 781 O O . GLN A 1 99 ? -0.392 2.420 -9.782 1.00 78.00 99 GLN A O 1
ATOM 786 N N . MET A 1 100 ? -1.797 2.303 -11.533 1.00 78.69 100 MET A N 1
ATOM 787 C CA . MET A 1 100 ? -3.002 2.479 -10.719 1.00 78.69 100 MET A CA 1
ATOM 788 C C . MET A 1 100 ? -3.197 1.310 -9.755 1.00 78.69 100 MET A C 1
ATOM 790 O O . MET A 1 100 ? -3.427 1.545 -8.572 1.00 78.69 100 MET A O 1
ATOM 794 N N . LEU A 1 101 ? -3.058 0.067 -10.226 1.00 81.19 101 LEU A N 1
ATOM 795 C CA . LEU A 1 101 ? -3.177 -1.124 -9.384 1.00 81.19 101 LEU A CA 1
ATOM 796 C C . LEU A 1 101 ? -2.153 -1.128 -8.251 1.00 81.19 101 LEU A C 1
ATOM 798 O O . LEU A 1 101 ? -2.535 -1.352 -7.105 1.00 81.19 101 LEU A O 1
ATOM 802 N N . ILE A 1 102 ? -0.884 -0.827 -8.540 1.00 83.56 102 ILE A N 1
ATOM 803 C CA . ILE A 1 102 ? 0.173 -0.735 -7.521 1.00 83.56 102 ILE A CA 1
ATOM 804 C C . ILE A 1 102 ? -0.168 0.361 -6.508 1.00 83.56 102 ILE A C 1
ATOM 806 O O . ILE A 1 102 ? -0.105 0.130 -5.306 1.00 83.56 102 ILE A O 1
ATOM 810 N N . THR A 1 103 ? -0.588 1.538 -6.976 1.00 83.56 103 THR A N 1
ATOM 811 C CA . THR A 1 103 ? -0.919 2.665 -6.091 1.00 83.56 103 THR A CA 1
ATOM 812 C C . THR A 1 103 ? -2.093 2.325 -5.175 1.00 83.56 103 THR A C 1
ATOM 814 O O . THR A 1 103 ? -2.038 2.603 -3.978 1.00 83.56 103 THR A O 1
ATOM 817 N N . LEU A 1 104 ? -3.144 1.701 -5.710 1.00 84.81 104 LEU A N 1
ATOM 818 C CA . LEU A 1 104 ? -4.320 1.307 -4.936 1.00 84.81 104 LEU A CA 1
ATOM 819 C C . LEU A 1 104 ? -3.979 0.211 -3.925 1.00 84.81 104 LEU A C 1
ATOM 821 O O . LEU A 1 104 ? -4.252 0.383 -2.742 1.00 84.81 104 LEU A O 1
ATOM 825 N N . THR A 1 105 ? -3.344 -0.879 -4.366 1.00 85.69 105 THR A N 1
ATOM 826 C CA . THR A 1 105 ? -2.975 -2.011 -3.493 1.00 85.69 105 THR A CA 1
ATOM 827 C C . THR A 1 105 ? -2.010 -1.595 -2.388 1.00 85.69 105 THR A C 1
ATOM 829 O O . THR A 1 105 ? -2.189 -1.998 -1.241 1.00 85.69 105 THR A O 1
ATOM 832 N N . LEU A 1 106 ? -1.053 -0.715 -2.691 1.00 87.38 106 LEU A N 1
ATOM 833 C CA . LEU A 1 106 ? -0.150 -0.149 -1.695 1.00 87.38 106 LEU A CA 1
ATOM 834 C C . LEU A 1 106 ? -0.898 0.744 -0.704 1.00 87.38 106 LEU A C 1
ATOM 836 O O . LEU A 1 106 ? -0.701 0.596 0.496 1.00 87.38 106 LEU A O 1
ATOM 840 N N . THR A 1 107 ? -1.777 1.633 -1.180 1.00 87.56 107 THR A N 1
ATOM 841 C CA . THR A 1 107 ? -2.555 2.532 -0.307 1.00 87.56 107 THR A CA 1
ATOM 842 C C . THR A 1 107 ? -3.452 1.743 0.645 1.00 87.56 107 THR A C 1
ATOM 844 O O . THR A 1 107 ? -3.449 2.008 1.843 1.00 87.56 107 THR A O 1
ATOM 847 N N . ILE A 1 108 ? -4.173 0.742 0.132 1.00 89.06 108 ILE A N 1
ATOM 848 C CA . ILE A 1 108 ? -5.014 -0.158 0.935 1.00 89.06 108 ILE A CA 1
ATOM 849 C C . ILE A 1 108 ? -4.155 -0.892 1.958 1.00 89.06 108 ILE A C 1
ATOM 851 O O . ILE A 1 108 ? -4.461 -0.858 3.145 1.00 89.06 108 ILE A O 1
ATOM 855 N N . GLY A 1 109 ? -3.046 -1.482 1.502 1.00 88.56 109 GLY A N 1
ATOM 856 C CA . GLY A 1 109 ? -2.106 -2.188 2.359 1.00 88.56 109 GLY A CA 1
ATOM 857 C C . GLY A 1 109 ? -1.621 -1.326 3.520 1.00 88.56 109 GLY A C 1
ATOM 858 O O . GLY A 1 109 ? -1.677 -1.747 4.667 1.00 88.56 109 GLY A O 1
ATOM 859 N N . LEU A 1 110 ? -1.198 -0.094 3.237 1.00 91.25 110 LEU A N 1
ATOM 860 C CA . LEU A 1 110 ? -0.665 0.841 4.229 1.00 91.25 110 LEU A CA 1
ATOM 861 C C . LEU A 1 110 ? -1.735 1.295 5.227 1.00 91.25 110 LEU A C 1
ATOM 863 O O . LEU A 1 110 ? -1.466 1.332 6.426 1.00 91.25 110 LEU A O 1
ATOM 867 N N . VAL A 1 111 ? -2.948 1.586 4.752 1.00 91.88 111 VAL A N 1
ATOM 868 C CA . VAL A 1 111 ? -4.074 1.987 5.606 1.00 91.88 111 VAL A CA 1
ATOM 869 C C . VAL A 1 111 ? -4.504 0.846 6.527 1.00 91.88 111 VAL A C 1
ATOM 871 O O . VAL A 1 111 ? -4.590 1.060 7.734 1.00 91.88 111 VAL A O 1
ATOM 874 N N . ASP A 1 112 ? -4.721 -0.358 5.995 1.00 90.19 112 ASP A N 1
ATOM 875 C CA . ASP A 1 112 ? -5.186 -1.510 6.779 1.00 90.19 112 ASP A CA 1
ATOM 876 C C . ASP A 1 112 ? -4.157 -1.906 7.851 1.00 90.19 112 ASP A C 1
ATOM 878 O O . ASP A 1 112 ? -4.505 -2.174 9.004 1.00 90.19 112 ASP A O 1
ATOM 882 N N . LEU A 1 113 ? -2.869 -1.864 7.502 1.00 92.06 113 LEU A N 1
ATOM 883 C CA . LEU A 1 113 ? -1.771 -2.212 8.403 1.00 92.06 113 LEU A CA 1
ATOM 884 C C . LEU A 1 113 ? -1.576 -1.138 9.490 1.00 92.06 113 LEU A C 1
ATOM 886 O O . LEU A 1 113 ? -1.443 -1.468 10.671 1.00 92.06 113 LEU A O 1
ATOM 890 N N . ALA A 1 114 ? -1.639 0.149 9.129 1.00 91.38 114 ALA A N 1
ATOM 891 C CA . ALA A 1 114 ? -1.597 1.246 10.097 1.00 91.38 114 ALA A CA 1
ATOM 892 C C . ALA A 1 114 ? -2.789 1.193 11.064 1.00 91.38 114 ALA A C 1
ATOM 894 O O . ALA A 1 114 ? -2.609 1.313 12.277 1.00 91.38 114 ALA A O 1
ATOM 895 N N . LEU A 1 115 ? -3.999 0.957 10.547 1.00 90.12 115 LEU A N 1
ATOM 896 C CA . LEU A 1 115 ? -5.213 0.864 11.354 1.00 90.12 115 LEU A CA 1
ATOM 897 C C . LEU A 1 115 ? -5.171 -0.346 12.295 1.00 90.12 115 LEU A C 1
ATOM 899 O O . LEU A 1 115 ? -5.541 -0.223 13.460 1.00 90.12 115 LEU A O 1
ATOM 903 N N . SER A 1 116 ? -4.644 -1.482 11.830 1.00 91.50 116 SER A N 1
ATOM 904 C CA . SER A 1 116 ? -4.390 -2.658 12.667 1.00 91.50 116 SER A CA 1
ATOM 905 C C . SER A 1 116 ? -3.483 -2.328 13.858 1.00 91.50 116 SER A C 1
ATOM 907 O O . SER A 1 116 ? -3.820 -2.662 14.993 1.00 91.50 116 SER A O 1
ATOM 909 N N . PHE A 1 117 ? -2.351 -1.653 13.6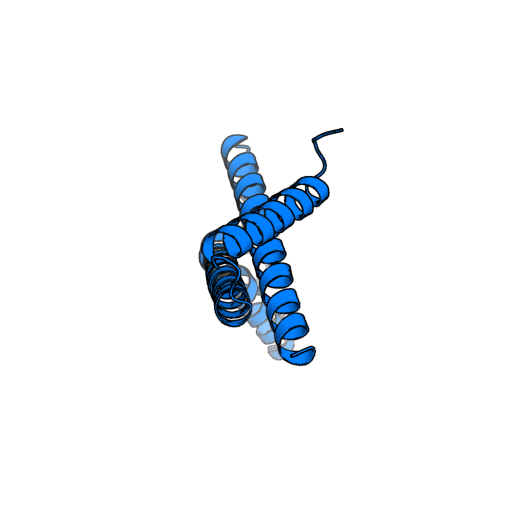34 1.00 90.94 117 PHE A N 1
ATOM 910 C CA . PHE A 1 117 ? -1.435 -1.282 14.721 1.00 90.94 117 PHE A CA 1
ATOM 911 C C . PHE A 1 117 ? -2.036 -0.260 15.689 1.00 90.94 117 PHE A C 1
ATOM 913 O O . PHE A 1 117 ? -1.854 -0.380 16.903 1.00 90.94 117 PHE A O 1
ATOM 920 N N . ILE A 1 118 ? -2.784 0.715 15.172 1.00 91.75 118 ILE A N 1
ATOM 921 C CA . ILE A 1 118 ? -3.512 1.690 15.990 1.00 91.75 118 ILE A CA 1
ATOM 922 C C . ILE A 1 118 ? -4.508 0.960 16.898 1.00 91.75 118 ILE A C 1
ATOM 924 O O . ILE A 1 118 ? -4.464 1.125 18.115 1.00 91.75 118 ILE A O 1
ATOM 928 N N . LEU A 1 119 ? -5.354 0.093 16.337 1.00 88.69 119 LEU A N 1
ATOM 929 C CA . LEU A 1 119 ? -6.346 -0.670 17.100 1.00 88.69 119 LEU A CA 1
ATOM 930 C C . LEU A 1 119 ? -5.716 -1.630 18.113 1.00 88.69 119 LEU A C 1
ATOM 932 O O . LEU A 1 119 ? -6.299 -1.865 19.168 1.00 88.69 119 LEU A O 1
ATOM 936 N N . LEU A 1 120 ? -4.537 -2.173 17.809 1.00 89.31 120 LEU A N 1
ATOM 937 C CA . LEU A 1 120 ? -3.781 -3.007 18.738 1.00 89.31 120 LEU A CA 1
ATOM 938 C C . LEU A 1 120 ? -3.218 -2.202 19.918 1.00 89.31 120 LEU A C 1
ATOM 940 O O . LEU A 1 120 ? -3.087 -2.746 21.005 1.00 89.31 120 LEU A O 1
ATOM 944 N N . THR A 1 121 ? -2.910 -0.918 19.719 1.00 87.75 121 THR A N 1
ATOM 945 C CA . THR A 1 121 ? -2.353 -0.044 20.766 1.00 87.75 121 THR A CA 1
ATOM 946 C C . THR A 1 121 ? -3.423 0.490 21.724 1.00 87.75 121 THR A C 1
ATOM 948 O O . THR A 1 121 ? -3.140 0.732 22.892 1.00 87.75 121 THR A O 1
ATOM 951 N N . PHE A 1 122 ? -4.659 0.675 21.251 1.00 81.12 122 PHE A N 1
ATOM 952 C CA . PHE A 1 122 ? -5.784 1.184 22.053 1.00 81.12 122 PHE A CA 1
ATOM 953 C C . PHE A 1 122 ? -6.572 0.096 22.798 1.00 81.12 122 PHE A C 1
ATOM 955 O O . PHE A 1 122 ? -7.669 0.354 23.298 1.00 81.12 122 PHE A O 1
ATOM 962 N N . ARG A 1 123 ? -6.036 -1.119 22.856 1.00 63.44 123 ARG A N 1
ATOM 963 C CA . ARG A 1 123 ? -6.675 -2.293 23.432 1.00 63.44 123 ARG A CA 1
ATOM 964 C C . ARG A 1 123 ? -5.823 -2.867 24.554 1.00 63.44 123 ARG A C 1
ATOM 966 O O . ARG A 1 123 ? -6.433 -3.269 25.568 1.00 63.44 123 ARG A O 1
#

Foldseek 3Di:
DPPDLVVLLVVVLVVQLVVLCVVQVNDLVSSLVSLQVLLVVLLVVLVVLCVPPVCPVVVVVVVVVVVCCVVVVDPDDDDPPPDPPDDDPVVVVVVVVSVSSSVNSNSSSVSSNVVSVVSVVVD